Protein AF-A0A497KH66-F1 (afdb_monomer_lite)

Foldseek 3Di:
DWDWDDDDPPDIDIDDPDCPVVVVVVVVVCVVVVHDDPDDDDDDQDPQNVCCVVPVDGPVVPDCDPVNVVVVVVVVVD

pLDDT: mean 85.24, std 8.81, range [55.53, 94.5]

Radius of gyration: 21.92 Å; chains: 1; bounding box: 42×29×64 Å

Secondary structure (DSSP, 8-state):
--EEEEEETTEEEEE-S-HHHHHHHHHHHHHHTTPPP------PPPHHHHHHHHHSS-GGGGS--HHHHHHHHHHTT-

Structure (mmCIF, N/CA/C/O backbone):
data_AF-A0A497KH66-F1
#
_entry.id   AF-A0A497KH66-F1
#
loop_
_atom_site.group_PDB
_atom_site.id
_atom_site.type_symbol
_atom_site.label_atom_id
_atom_site.label_alt_id
_atom_site.label_comp_id
_atom_site.label_asym_id
_atom_site.label_entity_id
_atom_site.label_seq_id
_atom_site.pdbx_PDB_ins_code
_atom_site.Cartn_x
_atom_site.Cartn_y
_atom_site.Cartn_z
_atom_site.occupancy
_atom_site.B_iso_or_equiv
_atom_site.auth_seq_id
_atom_site.auth_comp_id
_atom_site.auth_asym_id
_atom_site.auth_atom_id
_atom_site.pdbx_PDB_model_num
ATOM 1 N N . ALA A 1 1 ? 3.092 15.441 -4.681 1.00 55.53 1 ALA A N 1
ATOM 2 C CA . ALA A 1 1 ? 2.006 15.739 -3.733 1.00 55.53 1 ALA A CA 1
ATOM 3 C C . ALA A 1 1 ? 1.552 14.418 -3.147 1.00 55.53 1 ALA A C 1
ATOM 5 O O . ALA A 1 1 ? 1.724 13.410 -3.827 1.00 55.53 1 ALA A O 1
ATOM 6 N N . ASP A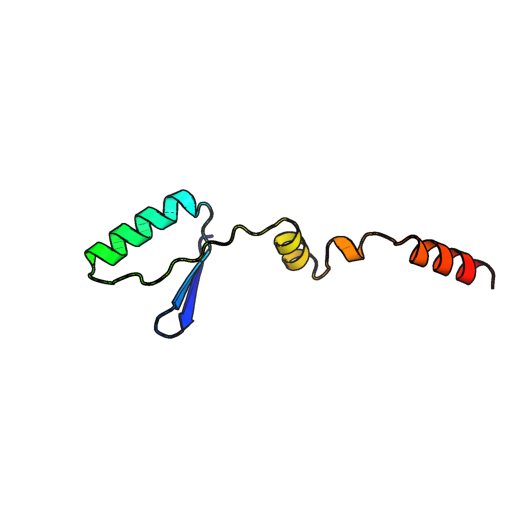 1 2 ? 1.058 14.417 -1.915 1.00 77.75 2 ASP A N 1
ATOM 7 C CA . ASP A 1 2 ? 0.361 13.237 -1.417 1.00 77.75 2 ASP A CA 1
ATOM 8 C C . ASP A 1 2 ? -1.005 13.172 -2.124 1.00 77.75 2 ASP A C 1
ATOM 10 O O . ASP A 1 2 ? -1.623 14.213 -2.352 1.00 77.75 2 ASP A O 1
ATOM 14 N N . ASP A 1 3 ? -1.422 11.980 -2.546 1.00 87.19 3 ASP A N 1
ATOM 15 C CA . ASP A 1 3 ? -2.659 11.752 -3.304 1.00 87.19 3 ASP A CA 1
ATOM 16 C C . ASP A 1 3 ? -3.506 10.676 -2.617 1.00 87.19 3 ASP A C 1
ATOM 18 O O . ASP A 1 3 ? -2.971 9.738 -2.013 1.00 87.19 3 ASP A O 1
ATOM 22 N N . ILE A 1 4 ? -4.829 10.817 -2.689 1.00 89.44 4 ILE A N 1
ATOM 23 C CA . ILE A 1 4 ? -5.785 9.903 -2.058 1.00 89.44 4 ILE A CA 1
ATOM 24 C C . ILE A 1 4 ? -6.792 9.466 -3.111 1.00 89.44 4 ILE A C 1
ATOM 26 O O . ILE A 1 4 ? -7.490 10.288 -3.700 1.00 89.44 4 ILE A O 1
ATOM 30 N N . LYS A 1 5 ? -6.902 8.152 -3.310 1.00 90.00 5 LYS A N 1
ATOM 31 C CA . LYS A 1 5 ? -7.871 7.557 -4.232 1.00 90.00 5 LYS A CA 1
ATOM 32 C C . LYS A 1 5 ? -8.797 6.611 -3.494 1.00 90.00 5 LYS A C 1
ATOM 34 O O . LYS A 1 5 ? -8.342 5.697 -2.808 1.00 90.00 5 LYS A O 1
ATOM 39 N N . ILE A 1 6 ? -10.095 6.809 -3.678 1.00 90.00 6 ILE A N 1
ATOM 40 C CA . ILE A 1 6 ? -11.115 5.844 -3.276 1.00 90.00 6 ILE A CA 1
ATOM 41 C C . ILE A 1 6 ? -11.165 4.797 -4.387 1.00 90.00 6 ILE A C 1
ATOM 43 O O . ILE A 1 6 ? -11.344 5.154 -5.550 1.00 90.00 6 ILE A O 1
ATOM 47 N N . MET A 1 7 ? -10.903 3.537 -4.044 1.00 86.94 7 MET A N 1
ATOM 48 C CA . MET A 1 7 ? -10.970 2.439 -5.009 1.00 86.94 7 MET A CA 1
ATOM 49 C C . MET A 1 7 ? -12.393 1.888 -5.061 1.00 86.94 7 MET A C 1
ATOM 51 O O . MET A 1 7 ? -13.037 1.983 -6.098 1.00 86.94 7 MET A O 1
ATOM 55 N N . ASP A 1 8 ? -12.888 1.441 -3.905 1.00 87.75 8 ASP A N 1
ATOM 56 C CA . ASP A 1 8 ? -14.209 0.838 -3.710 1.00 87.75 8 ASP A CA 1
ATOM 57 C C . ASP A 1 8 ? -14.828 1.394 -2.410 1.00 87.75 8 ASP A C 1
ATOM 59 O O . ASP A 1 8 ? -14.150 2.101 -1.657 1.00 87.75 8 ASP A O 1
ATOM 63 N N . ASP A 1 9 ? -16.062 1.003 -2.068 1.00 82.62 9 ASP A N 1
ATOM 64 C CA . ASP A 1 9 ? -16.802 1.478 -0.877 1.00 82.62 9 ASP A CA 1
ATOM 65 C C . ASP A 1 9 ? -16.030 1.377 0.453 1.00 82.62 9 ASP A C 1
ATOM 67 O O . ASP A 1 9 ? -16.333 2.086 1.413 1.00 82.62 9 ASP A O 1
ATOM 71 N N . LYS A 1 10 ? -15.046 0.472 0.546 1.00 88.12 10 LYS A N 1
ATOM 72 C CA . LYS A 1 10 ? -14.280 0.199 1.776 1.00 88.12 10 LYS A CA 1
ATOM 73 C C . LYS A 1 10 ? -12.766 0.207 1.578 1.00 88.12 10 LYS A C 1
ATOM 75 O O . LYS A 1 10 ? -12.033 -0.192 2.484 1.00 88.12 10 LYS A O 1
ATOM 80 N N . THR A 1 11 ? -12.278 0.638 0.415 1.00 91.31 11 THR A N 1
ATOM 81 C CA . THR A 1 11 ? -10.847 0.594 0.092 1.00 91.31 11 THR A CA 1
ATOM 82 C C . THR A 1 11 ? -10.348 1.964 -0.329 1.00 91.31 11 THR A C 1
ATOM 84 O O . THR A 1 11 ? -10.792 2.535 -1.322 1.00 91.31 11 THR A O 1
ATOM 87 N N . ILE A 1 12 ? -9.373 2.472 0.425 1.00 91.00 12 ILE A N 1
ATOM 88 C CA . ILE A 1 12 ? -8.731 3.763 0.183 1.00 91.00 12 ILE A CA 1
ATOM 89 C C . ILE A 1 12 ? -7.248 3.517 -0.080 1.00 91.00 12 ILE A C 1
ATOM 91 O O . ILE A 1 12 ? -6.584 2.784 0.655 1.00 91.00 12 ILE A O 1
ATOM 95 N N . ARG A 1 13 ? -6.721 4.143 -1.130 1.00 91.69 13 ARG A N 1
ATOM 96 C CA . ARG A 1 13 ? -5.302 4.144 -1.472 1.00 91.69 13 ARG A CA 1
ATOM 97 C C . ARG A 1 13 ? -4.702 5.506 -1.152 1.00 91.69 13 ARG A C 1
ATOM 99 O O . ARG A 1 13 ? -5.201 6.528 -1.613 1.00 91.69 13 ARG A O 1
ATOM 106 N N . PHE A 1 14 ? -3.591 5.486 -0.425 1.00 91.06 14 PHE A N 1
ATOM 107 C CA . PHE A 1 14 ? -2.785 6.661 -0.117 1.00 91.06 14 PHE A CA 1
ATOM 108 C C . PHE A 1 14 ? -1.461 6.579 -0.876 1.00 91.06 14 PHE A C 1
ATOM 110 O O . PHE A 1 14 ? -0.735 5.590 -0.762 1.00 91.06 14 PHE A O 1
ATOM 117 N N . SER A 1 15 ? -1.134 7.621 -1.629 1.00 90.94 15 SER A N 1
ATOM 118 C CA . SER A 1 15 ? 0.190 7.832 -2.206 1.00 90.94 15 SER A CA 1
ATOM 119 C C . SER A 1 15 ? 0.885 8.900 -1.382 1.00 90.94 15 SER A C 1
ATOM 121 O O . SER A 1 15 ? 0.522 10.067 -1.456 1.00 90.94 15 SER A O 1
ATOM 123 N N . VAL A 1 16 ? 1.860 8.488 -0.574 1.00 91.06 16 VAL A N 1
ATOM 124 C CA . VAL A 1 16 ? 2.553 9.361 0.380 1.00 91.06 16 VAL A CA 1
ATOM 125 C C . VAL A 1 16 ? 4.058 9.253 0.212 1.00 91.06 16 VAL A C 1
ATOM 127 O O . VAL A 1 16 ? 4.574 8.192 -0.143 1.00 91.06 16 VAL A O 1
ATOM 130 N N . LYS A 1 17 ? 4.786 10.334 0.504 1.00 88.62 17 LYS A N 1
ATOM 131 C CA . LYS A 1 17 ? 6.259 10.318 0.430 1.00 88.62 17 LYS A CA 1
ATOM 132 C C . LYS A 1 17 ? 6.910 9.362 1.436 1.00 88.62 17 LYS A C 1
ATOM 134 O O . LYS A 1 17 ? 7.907 8.726 1.107 1.00 88.62 17 LYS A O 1
ATOM 139 N N . ASN A 1 18 ? 6.372 9.274 2.655 1.00 90.00 18 ASN A N 1
ATOM 140 C CA . ASN A 1 18 ? 6.918 8.443 3.730 1.00 90.00 18 ASN A CA 1
ATOM 141 C C . ASN A 1 18 ? 5.817 7.584 4.366 1.00 90.00 18 ASN A C 1
ATOM 143 O O . ASN A 1 18 ? 5.126 8.007 5.296 1.00 90.00 18 ASN A O 1
ATOM 147 N N . ALA A 1 19 ? 5.655 6.361 3.862 1.00 90.19 19 ALA A N 1
ATOM 148 C CA . ALA A 1 19 ? 4.639 5.443 4.365 1.00 90.19 19 ALA A CA 1
ATOM 149 C C . ALA A 1 19 ? 4.901 4.995 5.810 1.00 90.19 19 ALA A C 1
ATOM 151 O O . ALA A 1 19 ? 3.951 4.879 6.577 1.00 90.19 19 ALA A O 1
ATOM 152 N N . SER A 1 20 ? 6.164 4.809 6.206 1.00 90.31 20 SER A N 1
ATOM 153 C CA . SER A 1 20 ? 6.518 4.356 7.558 1.00 90.31 20 SER A CA 1
ATOM 154 C C . SER A 1 20 ? 6.063 5.335 8.641 1.00 90.31 20 SER A C 1
ATOM 156 O O . SER A 1 20 ? 5.648 4.914 9.714 1.00 90.31 20 SER A O 1
ATOM 158 N N . GLU A 1 21 ? 6.104 6.636 8.354 1.00 92.62 21 GLU A N 1
ATOM 159 C CA . GLU A 1 21 ? 5.607 7.672 9.266 1.00 92.62 21 GLU A CA 1
ATOM 160 C C . GLU A 1 21 ? 4.088 7.875 9.153 1.00 92.62 21 GLU A C 1
ATOM 162 O O . GLU A 1 21 ? 3.411 8.186 10.134 1.00 92.62 21 GLU A O 1
ATOM 167 N N . THR A 1 22 ? 3.535 7.699 7.953 1.00 92.19 22 THR A N 1
ATOM 168 C CA . THR A 1 22 ? 2.122 7.994 7.691 1.00 92.19 22 THR A CA 1
ATOM 169 C C . THR A 1 22 ? 1.191 6.881 8.168 1.00 92.19 22 THR A C 1
ATOM 171 O O . THR A 1 22 ? 0.103 7.171 8.661 1.00 92.19 22 THR A O 1
ATOM 174 N N . ILE A 1 23 ? 1.609 5.615 8.074 1.00 92.62 23 ILE A N 1
ATOM 175 C CA . ILE A 1 23 ? 0.794 4.461 8.483 1.00 92.62 23 ILE A CA 1
ATOM 176 C C . ILE A 1 23 ? 0.355 4.575 9.956 1.00 92.62 23 ILE A C 1
ATOM 178 O O . ILE A 1 23 ? -0.854 4.526 10.187 1.00 92.62 23 ILE A O 1
ATOM 182 N N . PRO A 1 24 ? 1.249 4.799 10.945 1.00 93.50 24 PRO A N 1
ATOM 183 C CA . PRO A 1 24 ? 0.835 4.974 12.341 1.00 93.50 24 PRO A CA 1
ATOM 184 C C . PRO A 1 24 ? -0.192 6.096 12.529 1.00 93.50 24 PRO A C 1
ATOM 186 O O . PRO A 1 24 ? -1.212 5.899 13.186 1.00 93.50 24 PRO A O 1
ATOM 189 N N . LYS A 1 25 ? 0.017 7.246 11.873 1.00 93.12 25 LYS A N 1
ATOM 190 C CA . LYS A 1 25 ? -0.903 8.393 11.931 1.00 93.12 25 LYS A CA 1
ATOM 191 C C . LYS A 1 25 ? -2.287 8.043 11.379 1.00 93.12 25 LYS A C 1
ATOM 193 O O .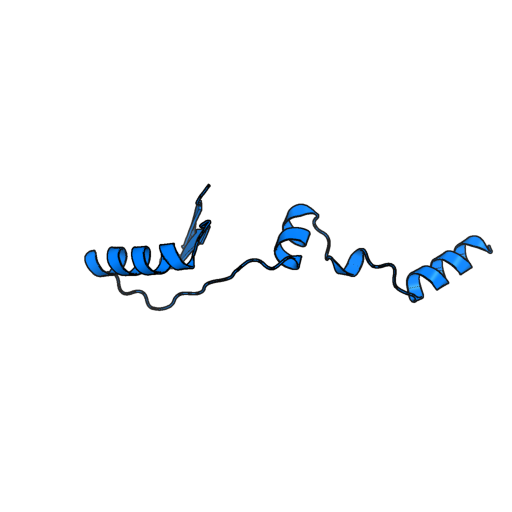 LYS A 1 25 ? -3.294 8.469 11.939 1.00 93.12 25 LYS A O 1
ATOM 198 N N . ILE A 1 26 ? -2.362 7.274 10.291 1.00 92.12 26 ILE A N 1
ATOM 199 C CA . ILE A 1 26 ? -3.638 6.792 9.741 1.00 92.12 26 ILE A CA 1
ATOM 200 C C . ILE A 1 26 ? -4.324 5.872 10.754 1.00 92.12 26 ILE A C 1
ATOM 202 O O . ILE A 1 26 ? -5.489 6.095 11.072 1.00 92.12 26 ILE A O 1
ATOM 206 N N . PHE A 1 27 ? -3.611 4.896 11.317 1.00 92.25 27 PHE A N 1
ATOM 207 C CA . PHE A 1 27 ? -4.179 3.994 12.324 1.00 92.25 27 PHE A CA 1
ATOM 208 C C . PHE A 1 27 ? -4.774 4.748 13.517 1.00 92.25 27 PHE A C 1
ATOM 210 O O . PHE A 1 27 ? -5.929 4.508 13.868 1.00 92.25 27 PHE A O 1
ATOM 217 N N . GLU A 1 28 ? -4.035 5.699 14.091 1.00 93.94 28 GLU A N 1
ATOM 218 C CA . GLU A 1 28 ? -4.512 6.501 15.223 1.00 93.94 28 GLU A CA 1
ATOM 219 C C . GLU A 1 28 ? -5.783 7.289 14.886 1.00 93.94 28 GLU A C 1
ATOM 221 O O . GLU A 1 28 ? -6.744 7.287 15.658 1.00 93.94 28 GLU A O 1
ATOM 226 N N . ASN A 1 29 ? -5.814 7.954 13.727 1.00 92.75 29 ASN A N 1
ATOM 227 C CA . ASN A 1 29 ? -6.964 8.759 13.319 1.00 92.75 29 ASN A CA 1
ATOM 228 C C . ASN A 1 29 ? -8.209 7.900 13.078 1.00 92.75 29 ASN A C 1
ATOM 230 O O . ASN A 1 29 ? -9.286 8.250 13.556 1.00 92.75 29 ASN A O 1
ATOM 234 N N . PHE A 1 30 ? -8.066 6.764 12.391 1.00 91.38 30 PHE A N 1
ATOM 235 C CA . PHE A 1 30 ? -9.179 5.853 12.114 1.00 91.38 30 PHE A CA 1
ATOM 236 C C . PHE A 1 30 ? -9.709 5.195 13.393 1.00 91.38 30 PHE A C 1
ATOM 238 O O . PHE A 1 30 ? -10.922 5.076 13.572 1.00 91.38 30 PHE A O 1
ATOM 245 N N . GLN A 1 31 ? -8.823 4.852 14.329 1.00 91.31 31 GLN A N 1
ATOM 246 C CA . GLN A 1 31 ? -9.225 4.310 15.624 1.00 91.31 31 GLN A CA 1
ATOM 247 C C . GLN A 1 31 ? -10.002 5.336 16.462 1.00 91.31 31 GLN A C 1
ATOM 249 O O . GLN A 1 31 ? -10.994 4.973 17.093 1.00 91.31 31 GLN A O 1
ATOM 254 N N . ARG A 1 32 ? -9.617 6.622 16.428 1.00 94.50 32 ARG A N 1
ATOM 255 C CA . ARG A 1 32 ? -10.336 7.710 17.126 1.00 94.50 32 ARG A CA 1
ATOM 256 C C . ARG A 1 32 ? -11.767 7.908 16.630 1.00 94.50 32 ARG A C 1
ATOM 258 O O . ARG A 1 32 ? -12.630 8.258 17.426 1.00 94.50 32 ARG A O 1
ATOM 265 N N . ILE A 1 33 ? -12.023 7.673 15.345 1.00 94.31 33 ILE A N 1
ATOM 266 C CA . ILE A 1 33 ? -13.368 7.767 14.753 1.00 94.31 33 ILE A CA 1
ATOM 267 C C . ILE A 1 33 ? -14.137 6.435 14.794 1.00 94.31 33 ILE A C 1
ATOM 269 O O . ILE A 1 33 ? -15.203 6.322 14.195 1.00 94.31 33 ILE A O 1
ATOM 273 N N . GLY A 1 34 ? -13.609 5.418 15.485 1.00 92.88 34 GLY A N 1
ATOM 274 C CA . GLY A 1 34 ? -14.261 4.116 15.639 1.00 92.88 34 GLY A CA 1
ATOM 275 C C . GLY A 1 34 ? -14.239 3.238 14.384 1.00 92.88 34 GLY A C 1
ATOM 276 O O . GLY A 1 34 ? -14.966 2.248 14.317 1.00 92.88 34 GLY A O 1
ATOM 277 N N . VAL A 1 35 ? -13.411 3.565 13.388 1.00 92.62 35 VAL A N 1
ATOM 278 C CA . VAL A 1 35 ? -13.277 2.764 12.167 1.00 92.62 35 VAL A CA 1
ATOM 279 C C . VAL A 1 35 ? -12.225 1.680 12.378 1.00 92.62 35 VAL A C 1
ATOM 281 O O . VAL A 1 35 ? -11.055 1.951 12.649 1.00 92.62 35 VAL A O 1
ATOM 284 N N . LYS A 1 36 ? -12.638 0.421 12.213 1.00 90.56 36 LYS A N 1
ATOM 285 C CA . LYS A 1 36 ? -11.743 -0.734 12.296 1.00 90.56 36 LYS A CA 1
ATOM 286 C C . LYS A 1 36 ? -11.037 -0.960 10.960 1.00 90.56 36 LYS A C 1
ATOM 288 O O . LYS A 1 36 ? -11.678 -1.303 9.969 1.00 90.56 36 LYS A O 1
ATOM 293 N N . ILE A 1 37 ? -9.714 -0.834 10.955 1.00 91.00 37 ILE A N 1
ATOM 294 C CA . ILE A 1 37 ? -8.881 -1.217 9.812 1.00 91.00 37 ILE A CA 1
ATOM 295 C C . ILE A 1 37 ? -8.728 -2.743 9.815 1.00 91.00 37 ILE A C 1
ATOM 297 O O . ILE A 1 37 ? -8.282 -3.321 10.805 1.00 91.00 37 ILE A O 1
ATOM 301 N N . LEU A 1 38 ? -9.135 -3.396 8.725 1.00 92.44 38 LEU A N 1
ATOM 302 C CA . LEU A 1 38 ? -9.073 -4.858 8.588 1.00 92.44 38 LEU A CA 1
ATOM 303 C C . LEU A 1 38 ? -7.740 -5.334 8.006 1.00 92.44 38 LEU A C 1
ATOM 305 O O . LEU A 1 38 ? -7.229 -6.374 8.407 1.00 92.44 38 LEU A O 1
ATOM 309 N N . GLU A 1 39 ? -7.183 -4.573 7.068 1.00 90.81 39 GLU A N 1
ATOM 310 C CA . GLU A 1 39 ? -5.968 -4.926 6.345 1.00 90.81 39 GLU A CA 1
ATOM 311 C C . GLU A 1 39 ? -5.231 -3.652 5.921 1.00 90.81 39 GLU A C 1
ATOM 313 O O . GLU A 1 39 ? -5.859 -2.662 5.541 1.00 90.81 39 GLU A O 1
ATOM 318 N N . VAL A 1 40 ? -3.896 -3.686 5.959 1.00 90.75 40 VAL A N 1
ATOM 319 C CA . VAL A 1 40 ? -3.041 -2.642 5.385 1.00 90.75 40 VAL A CA 1
ATOM 320 C C . VAL A 1 40 ? -2.004 -3.283 4.480 1.00 90.75 40 VAL A C 1
ATOM 322 O O . VAL A 1 40 ? -1.241 -4.145 4.907 1.00 90.75 40 VAL A O 1
ATOM 325 N N . LYS A 1 41 ? -1.964 -2.826 3.226 1.00 89.88 41 LYS A N 1
ATOM 326 C CA . LYS A 1 41 ? -0.945 -3.198 2.243 1.00 89.88 41 LYS A CA 1
ATOM 327 C C . LYS A 1 41 ? -0.065 -1.993 1.966 1.00 89.88 41 LYS A C 1
ATOM 329 O O . LYS A 1 41 ? -0.561 -0.933 1.591 1.00 89.88 41 LYS A O 1
ATOM 334 N N . TYR A 1 42 ? 1.238 -2.173 2.125 1.00 90.25 42 TYR A N 1
ATOM 335 C CA . TYR A 1 42 ? 2.235 -1.184 1.748 1.00 90.25 42 TYR A CA 1
ATOM 336 C C . TYR A 1 42 ? 3.066 -1.724 0.588 1.00 90.25 42 TYR A C 1
ATOM 338 O O . TYR A 1 42 ? 3.605 -2.826 0.670 1.00 90.25 42 TYR A O 1
ATOM 346 N N . HIS A 1 43 ? 3.177 -0.931 -0.476 1.00 88.62 43 HIS A N 1
ATOM 347 C CA . HIS A 1 43 ? 4.061 -1.212 -1.602 1.00 88.62 43 HIS A CA 1
ATOM 348 C C . HIS A 1 43 ? 5.040 -0.059 -1.758 1.00 88.62 43 HIS A C 1
ATOM 350 O O . HIS A 1 43 ? 4.631 1.076 -2.013 1.00 88.62 43 HIS A O 1
ATOM 356 N N . LYS A 1 44 ? 6.333 -0.347 -1.610 1.00 88.81 44 LYS A N 1
ATOM 357 C CA . LYS A 1 44 ? 7.379 0.587 -2.017 1.00 88.81 44 LYS A CA 1
ATOM 358 C C . LYS A 1 44 ? 7.634 0.352 -3.506 1.00 88.81 44 LYS A C 1
ATOM 360 O O . LYS A 1 44 ? 8.047 -0.760 -3.837 1.00 88.81 44 LYS A O 1
ATOM 365 N N . PRO A 1 45 ? 7.418 1.348 -4.383 1.00 87.12 45 PRO A N 1
ATOM 366 C CA . PRO A 1 45 ? 7.684 1.166 -5.800 1.00 87.12 45 PRO A CA 1
ATOM 367 C C . PRO A 1 45 ? 9.152 0.792 -5.997 1.00 87.12 45 PRO A C 1
ATOM 369 O O . PRO A 1 45 ? 10.059 1.404 -5.420 1.00 87.12 45 PRO A O 1
ATOM 372 N N . THR A 1 46 ? 9.367 -0.255 -6.777 1.00 89.62 46 THR A N 1
ATOM 373 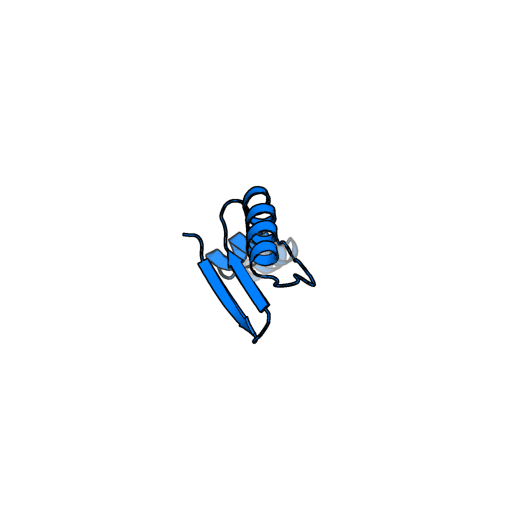C CA . THR A 1 46 ? 10.692 -0.700 -7.195 1.00 89.62 46 THR A CA 1
ATOM 374 C C . THR A 1 46 ? 11.220 0.201 -8.312 1.00 89.62 46 THR A C 1
ATOM 376 O O . THR A 1 46 ? 10.476 0.990 -8.897 1.00 89.62 46 THR A O 1
ATOM 379 N N . LEU A 1 47 ? 12.515 0.094 -8.633 1.00 90.56 47 LEU A N 1
ATOM 380 C CA . LEU A 1 47 ? 13.069 0.806 -9.787 1.00 90.56 47 LEU A CA 1
ATOM 381 C C . LEU A 1 47 ? 12.367 0.390 -11.089 1.00 90.56 47 LEU A C 1
ATOM 383 O O . LEU A 1 47 ? 12.109 1.253 -11.919 1.00 90.56 47 LEU A O 1
ATOM 387 N N . GLU A 1 48 ? 12.014 -0.892 -11.229 1.00 89.31 48 GLU A N 1
ATOM 388 C CA . GLU A 1 48 ? 11.230 -1.399 -12.361 1.00 89.31 48 GLU A CA 1
ATOM 389 C C . GLU A 1 48 ? 9.872 -0.694 -12.450 1.00 89.31 48 GLU A C 1
ATOM 391 O O . GLU A 1 48 ? 9.525 -0.181 -13.507 1.00 89.31 48 GLU A O 1
ATOM 396 N N . ASP A 1 49 ? 9.138 -0.596 -11.334 1.00 89.94 49 ASP A N 1
ATOM 397 C CA . ASP A 1 49 ? 7.819 0.053 -11.299 1.00 89.94 49 ASP A CA 1
ATOM 398 C C . ASP A 1 49 ? 7.906 1.524 -11.733 1.00 89.94 49 ASP A C 1
ATOM 400 O O . ASP A 1 49 ? 7.073 2.013 -12.497 1.00 89.94 49 ASP A O 1
ATOM 404 N N . VAL A 1 50 ? 8.932 2.235 -11.252 1.00 89.00 50 VAL A N 1
ATOM 405 C CA . VAL A 1 50 ? 9.180 3.638 -11.611 1.00 89.00 50 VAL A CA 1
ATOM 406 C C . VAL A 1 50 ? 9.590 3.759 -13.077 1.00 89.00 50 VAL A C 1
ATOM 408 O O . VAL A 1 50 ? 9.069 4.619 -13.785 1.00 89.00 50 VAL A O 1
ATOM 411 N N . PHE A 1 51 ? 10.504 2.908 -13.544 1.00 88.94 51 PHE A N 1
ATOM 412 C CA . PHE A 1 51 ? 10.984 2.922 -14.924 1.00 88.94 51 PHE A CA 1
ATOM 413 C C . PHE A 1 51 ? 9.848 2.637 -15.908 1.00 88.94 51 PHE A C 1
ATOM 415 O O . PHE A 1 51 ? 9.670 3.384 -16.872 1.00 88.94 51 PHE A O 1
ATOM 422 N N . LEU A 1 52 ? 9.028 1.626 -15.620 1.00 89.44 52 LEU A N 1
ATOM 423 C CA . LEU A 1 52 ? 7.853 1.278 -16.408 1.00 89.44 52 LEU A CA 1
ATOM 424 C C . LEU A 1 52 ? 6.835 2.421 -16.425 1.00 89.44 52 LEU A C 1
ATOM 426 O O . LEU A 1 52 ? 6.343 2.785 -17.489 1.00 89.44 52 LEU A O 1
ATOM 430 N N . HIS A 1 53 ? 6.551 3.032 -15.272 1.00 87.44 53 HIS A N 1
ATOM 431 C CA . HIS A 1 53 ? 5.617 4.156 -15.188 1.00 87.44 53 HIS A CA 1
ATOM 432 C C . HIS A 1 53 ? 6.081 5.381 -15.991 1.00 87.44 53 HIS A C 1
ATOM 434 O O . HIS A 1 53 ? 5.255 6.070 -16.584 1.00 87.44 53 HIS A O 1
ATOM 440 N N . LEU A 1 54 ? 7.391 5.653 -16.020 1.00 89.00 54 LEU A N 1
ATOM 441 C CA . LEU A 1 54 ? 7.956 6.813 -16.716 1.00 89.00 54 LEU A CA 1
ATOM 442 C C . LEU A 1 54 ? 8.178 6.584 -18.216 1.00 89.00 54 LEU A C 1
ATOM 444 O O . LEU A 1 54 ? 8.067 7.531 -18.991 1.00 89.00 54 LEU A O 1
ATOM 448 N N . THR A 1 55 ? 8.530 5.365 -18.631 1.00 87.38 55 THR A N 1
ATOM 449 C CA . THR A 1 55 ? 8.974 5.080 -20.010 1.00 87.38 55 THR A CA 1
ATOM 450 C C . THR A 1 55 ? 8.002 4.220 -20.812 1.00 87.38 55 THR A C 1
ATOM 452 O O . THR A 1 55 ? 8.106 4.168 -22.038 1.00 87.38 55 THR A O 1
ATOM 455 N N . GLY A 1 56 ? 7.076 3.529 -20.142 1.00 87.75 56 GLY A N 1
ATOM 456 C CA . GLY A 1 56 ? 6.195 2.537 -20.756 1.00 87.75 56 GLY A CA 1
ATOM 457 C C . GLY A 1 56 ? 6.904 1.254 -21.201 1.00 87.75 56 GLY A C 1
ATOM 458 O O . GLY A 1 56 ? 6.285 0.447 -21.888 1.00 87.75 56 GLY A O 1
ATOM 459 N N . LYS A 1 57 ? 8.180 1.062 -20.842 1.00 85.25 57 LYS A N 1
ATOM 460 C CA . LYS A 1 57 ? 8.992 -0.111 -21.196 1.00 85.25 57 LYS A CA 1
ATOM 461 C C . LYS A 1 57 ? 9.487 -0.818 -19.944 1.00 85.25 57 LYS A C 1
ATOM 463 O O . LYS A 1 57 ? 9.730 -0.166 -18.929 1.00 85.25 57 LYS A O 1
ATOM 468 N N . SER A 1 58 ? 9.676 -2.133 -20.024 1.00 84.25 58 SER A N 1
ATOM 469 C CA . SER A 1 58 ? 10.386 -2.848 -18.956 1.00 84.25 58 SER A CA 1
ATOM 470 C C . SER A 1 58 ? 11.871 -2.497 -18.994 1.00 84.25 58 SER A C 1
ATOM 472 O O . SER A 1 58 ? 12.439 -2.288 -20.071 1.00 84.25 58 SER A O 1
ATOM 474 N N . LEU A 1 59 ? 12.533 -2.481 -17.835 1.00 79.75 59 LEU A N 1
ATOM 475 C CA . LEU A 1 59 ? 13.980 -2.248 -17.768 1.00 79.75 59 LEU A CA 1
ATOM 476 C C . LEU A 1 59 ? 14.758 -3.308 -18.567 1.00 79.75 59 LEU A C 1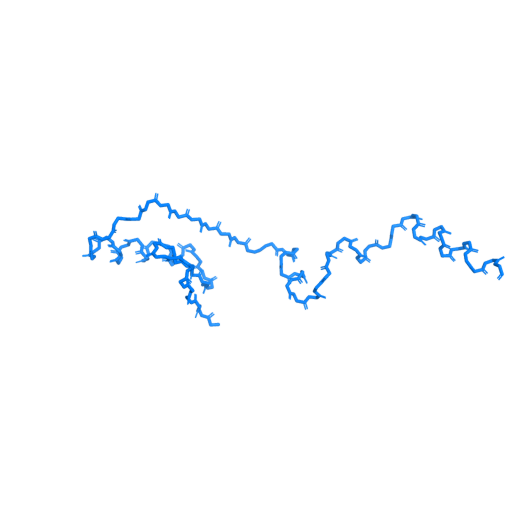
ATOM 478 O O . LEU A 1 59 ? 15.792 -3.001 -19.155 1.00 79.75 59 LEU A O 1
ATOM 482 N N . ARG A 1 60 ? 14.227 -4.536 -18.652 1.00 75.81 60 ARG A N 1
ATOM 483 C CA . ARG A 1 60 ? 14.852 -5.674 -19.351 1.00 75.81 60 ARG A CA 1
ATOM 484 C C . ARG A 1 60 ? 14.731 -5.624 -20.872 1.00 75.81 60 ARG A C 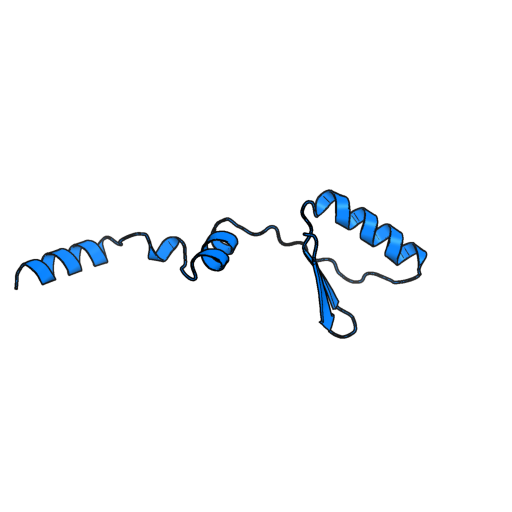1
ATOM 486 O O . ARG A 1 60 ? 15.541 -6.233 -21.556 1.00 75.81 60 ARG A O 1
ATOM 493 N N . GLU A 1 61 ? 13.753 -4.906 -21.417 1.00 68.44 61 GLU A N 1
ATOM 494 C CA . GLU A 1 61 ? 13.601 -4.758 -22.874 1.00 68.44 61 GLU A CA 1
ATOM 495 C C . GLU A 1 61 ? 14.679 -3.849 -23.485 1.00 68.44 61 GLU A C 1
ATOM 497 O O . GLU A 1 61 ? 14.937 -3.909 -24.685 1.00 68.44 61 GLU A O 1
ATOM 502 N N . GLY A 1 62 ? 15.315 -3.000 -22.671 1.00 64.31 62 GLY A N 1
ATOM 503 C CA . GLY A 1 62 ? 16.437 -2.162 -23.095 1.00 64.31 62 GLY A CA 1
ATOM 504 C C . GLY A 1 62 ? 17.775 -2.904 -23.181 1.00 64.31 62 GLY A C 1
ATOM 505 O O . GLY A 1 62 ? 18.723 -2.377 -23.764 1.00 64.31 62 GLY A O 1
ATOM 506 N N . GLU A 1 63 ? 17.872 -4.111 -22.622 1.00 69.81 63 GLU A N 1
ATOM 507 C CA . GLU A 1 63 ? 19.080 -4.929 -22.682 1.00 69.81 63 GLU A CA 1
ATOM 508 C C . GLU A 1 63 ? 19.080 -5.726 -23.988 1.00 69.81 63 GLU A C 1
ATOM 510 O O . GLU A 1 63 ? 18.346 -6.701 -24.141 1.00 69.81 63 GLU A O 1
ATOM 515 N N . ALA A 1 64 ? 19.904 -5.310 -24.956 1.00 65.69 64 ALA A N 1
ATOM 516 C CA . ALA A 1 64 ? 20.092 -6.070 -26.187 1.00 65.69 64 ALA A CA 1
ATOM 517 C C . ALA A 1 64 ? 20.564 -7.486 -25.838 1.00 65.69 64 ALA A C 1
ATOM 519 O O . ALA A 1 64 ? 21.683 -7.679 -25.351 1.00 65.69 64 ALA A O 1
ATOM 520 N N . THR A 1 65 ? 19.717 -8.481 -26.090 1.00 76.75 65 THR A N 1
ATOM 521 C CA . THR A 1 65 ? 20.069 -9.864 -25.785 1.00 76.75 65 THR A CA 1
ATOM 522 C C . THR A 1 65 ? 21.150 -10.345 -26.760 1.00 76.75 65 THR A C 1
ATOM 524 O O . THR A 1 65 ? 21.250 -9.840 -27.885 1.00 76.75 65 THR A O 1
ATOM 527 N N . PRO A 1 66 ? 21.958 -11.361 -26.403 1.00 74.62 66 PRO A N 1
ATOM 528 C CA . PRO A 1 66 ? 22.900 -11.965 -27.349 1.00 74.62 66 PRO A CA 1
ATOM 529 C C . PRO A 1 66 ? 22.222 -12.431 -28.652 1.00 74.62 66 PRO A C 1
ATOM 531 O O . PRO A 1 66 ? 22.815 -12.363 -29.727 1.00 74.62 66 PRO A O 1
ATOM 534 N N . LEU A 1 67 ? 20.947 -12.836 -28.580 1.00 77.38 67 LEU A N 1
ATOM 535 C CA . LEU A 1 67 ? 20.128 -13.182 -29.744 1.00 77.38 67 LEU A CA 1
ATOM 536 C C . LEU A 1 67 ? 19.825 -11.970 -30.638 1.00 77.38 67 LEU A C 1
ATOM 538 O O . LEU A 1 67 ? 19.841 -12.104 -31.863 1.00 77.38 67 LEU A O 1
ATOM 542 N N . ASP A 1 68 ? 19.602 -10.788 -30.063 1.00 76.38 68 ASP A N 1
ATOM 543 C CA . ASP A 1 68 ? 19.394 -9.550 -30.825 1.00 76.38 68 ASP A CA 1
ATOM 544 C C . ASP A 1 68 ? 20.674 -9.104 -31.538 1.00 76.38 68 ASP A C 1
ATOM 546 O O . ASP A 1 68 ? 20.623 -8.633 -32.678 1.00 76.38 68 ASP A O 1
ATOM 550 N N . GLN A 1 69 ? 21.839 -9.328 -30.921 1.00 73.19 69 GLN A N 1
ATOM 551 C CA . GLN A 1 69 ? 23.142 -9.068 -31.543 1.00 73.19 69 GLN A CA 1
ATOM 552 C C . GLN A 1 69 ? 23.389 -9.991 -32.746 1.00 73.19 69 GLN A C 1
ATOM 554 O O . GLN A 1 69 ? 23.797 -9.517 -33.808 1.00 73.19 69 GLN A O 1
ATOM 559 N N . ILE A 1 70 ? 23.069 -11.287 -32.617 1.00 79.94 70 ILE A N 1
ATOM 560 C CA . ILE A 1 70 ? 23.163 -12.268 -33.712 1.00 79.94 70 ILE A CA 1
ATOM 561 C C . ILE A 1 70 ? 22.217 -11.883 -34.859 1.00 79.94 70 ILE A C 1
ATOM 563 O O . ILE A 1 70 ? 22.650 -11.793 -36.009 1.00 79.94 70 ILE A O 1
ATOM 567 N N . ARG A 1 71 ? 20.944 -11.578 -34.565 1.00 78.50 71 ARG A N 1
ATOM 568 C CA . ARG A 1 71 ? 19.962 -11.136 -35.576 1.00 78.50 71 ARG A CA 1
ATOM 569 C C . ARG A 1 71 ? 20.416 -9.874 -36.310 1.00 78.50 71 ARG A C 1
ATOM 571 O O . ARG A 1 71 ? 20.357 -9.833 -37.537 1.00 78.50 71 ARG A O 1
ATOM 578 N N . THR A 1 72 ? 20.921 -8.879 -35.580 1.00 78.69 72 THR A N 1
ATOM 579 C CA . THR A 1 72 ? 21.437 -7.627 -36.161 1.00 78.69 72 THR A CA 1
ATOM 580 C C . THR A 1 72 ? 22.632 -7.881 -37.080 1.00 78.69 72 THR A C 1
ATOM 582 O O . THR A 1 72 ? 22.746 -7.266 -38.141 1.00 78.69 72 THR A O 1
ATOM 585 N N . TYR A 1 73 ? 23.519 -8.805 -36.704 1.00 75.19 73 TYR A N 1
ATOM 586 C CA . TYR A 1 73 ? 24.682 -9.164 -37.511 1.00 75.19 73 TYR A CA 1
ATOM 587 C C . TYR A 1 73 ? 24.292 -9.889 -38.807 1.00 75.19 73 TYR A C 1
ATOM 589 O O . TYR A 1 73 ? 24.877 -9.624 -39.856 1.00 75.19 73 TYR A O 1
ATOM 597 N N . HIS A 1 74 ? 23.267 -10.746 -38.763 1.00 76.19 74 HIS A N 1
ATOM 598 C CA . HIS A 1 74 ? 22.747 -11.426 -39.951 1.00 76.19 74 HIS A CA 1
ATOM 599 C C . HIS A 1 74 ? 22.010 -10.484 -40.911 1.00 76.19 74 HIS A C 1
ATOM 601 O O . HIS A 1 74 ? 22.231 -10.574 -42.115 1.00 76.19 74 HIS A O 1
ATOM 607 N N . MET A 1 75 ? 21.205 -9.538 -40.411 1.00 76.69 75 MET A N 1
ATOM 608 C CA . MET A 1 75 ? 20.503 -8.569 -41.271 1.00 76.69 75 MET A CA 1
ATOM 609 C C . MET A 1 75 ? 21.450 -7.612 -42.012 1.00 76.69 75 MET A C 1
ATOM 611 O O . MET A 1 75 ? 21.106 -7.119 -43.077 1.00 76.69 75 MET A O 1
ATOM 615 N N . ARG A 1 76 ? 22.652 -7.352 -41.479 1.00 73.25 76 ARG A N 1
ATOM 616 C CA . ARG A 1 76 ? 23.667 -6.492 -42.120 1.00 73.25 76 ARG A CA 1
ATOM 617 C C . ARG A 1 76 ? 24.505 -7.199 -43.193 1.00 73.25 76 ARG A C 1
ATOM 619 O O . ARG A 1 76 ? 25.349 -6.553 -43.805 1.00 73.25 76 ARG A O 1
ATOM 626 N N . ARG A 1 77 ? 24.318 -8.510 -43.38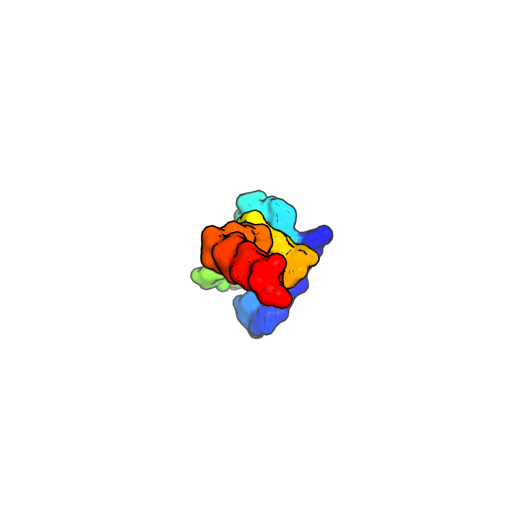7 1.00 67.50 77 ARG A N 1
ATOM 627 C CA . ARG A 1 77 ? 25.061 -9.330 -44.362 1.00 67.50 77 ARG A CA 1
ATOM 628 C C . ARG A 1 77 ? 24.218 -9.818 -45.549 1.00 67.50 77 ARG A C 1
ATOM 630 O O . ARG A 1 77 ? 24.694 -10.681 -46.282 1.00 67.50 77 ARG A O 1
ATOM 637 N N . GLY A 1 78 ? 23.000 -9.295 -45.707 1.00 59.19 78 GLY A N 1
ATOM 638 C CA . GLY A 1 78 ? 22.180 -9.448 -46.915 1.00 59.19 78 GLY A CA 1
ATOM 639 C C . GLY A 1 78 ? 22.271 -8.204 -47.777 1.00 59.19 78 GLY A C 1
ATOM 640 O O . GLY A 1 78 ? 21.308 -7.413 -47.714 1.00 59.19 78 GLY A O 1
#

Sequence (78 aa):
ADDIKIMDDKTIRFSVKNASETIPKIFENFQRIGVKILEVKYHKPTLEDVFLHLTGKSLREGEATPLDQIRTYHMRRG